Protein 5I41 (pdb70)

Solvent-accessible surface area: 4548 Å² total; per-residue (Å²): 130,116,40,51,19,105,94,0,6,82,101,7,66,39,51,35,152,32,0,38,131,20,10,134,96,34,132,34,95,33,90,146,44,153,140,39,94,65,6,2,41,83,115,20,16,132,17,2,98,31,0,76,139,33,67,88,139,68,44,41,56,139,98,26,143,44,131

Radius of gyration: 11.52 Å; Cα contacts (8 Å, |Δi|>4): 67; chains: 1; bounding box: 24×30×25 Å

Foldseek 3Di:
DFDALCRLCVVLVHDSVVVVVLCVLVVNDWDADPVRGTGDHPLSSVQVNQQVVCVVVVHDSVRGDGD

Secondary structure (DSSP, 8-state):
--EEHHHHHHHHTS-HHHHHHHHHHTT---EE-TTS-EEE-HHHHHHHHHHHHHHHTT--GGG----

B-factor: mean 18.8, std 8.43, range [7.13, 52.97]

Structure (mmCIF, N/CA/C/O backbone):
data_5I41
#
_entry.id   5I41
#
_cell.length_a   33.780
_cell.length_b   34.536
_cell.length_c   42.659
_cell.angle_alpha   90.000
_cell.angle_beta   90.000
_cell.angle_gamma   90.000
#
_symmetry.space_group_name_H-M   'P 21 21 21'
#
loop_
_entity.id
_entity.type
_entity.pdbx_description
1 polymer 'Chromosome-anchoring protein RacA'
2 water water
#
loop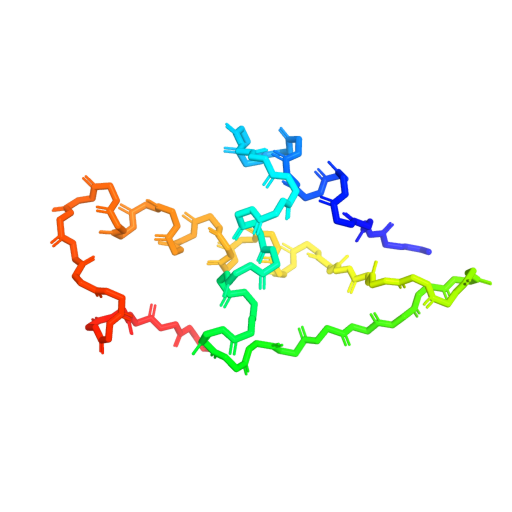_
_atom_site.group_PDB
_atom_site.id
_atom_site.type_symbol
_atom_site.label_atom_id
_atom_site.label_alt_id
_atom_site.label_comp_id
_atom_site.label_asym_id
_atom_site.label_entity_id
_atom_site.label_seq_id
_atom_site.pdbx_PDB_ins_code
_atom_site.Cartn_x
_atom_site.Cartn_y
_atom_site.Cartn_z
_atom_site.occupancy
_atom_site.B_iso_or_equiv
_atom_site.auth_seq_id
_atom_site.auth_comp_id
_atom_site.auth_asym_id
_atom_site.auth_atom_id
_atom_site.pdbx_PDB_model_num
ATOM 1 N N . SER A 1 2 ? -9.983 21.473 -11.648 1.00 36.08 -1 SER B N 1
ATOM 2 C CA . SER A 1 2 ? -9.073 22.071 -10.679 1.00 34.21 -1 SER B CA 1
ATOM 3 C C . SER A 1 2 ? -8.205 21.009 -10.013 1.00 29.86 -1 SER B C 1
ATOM 4 O O . SER A 1 2 ? -7.356 21.324 -9.179 1.00 26.30 -1 SER B O 1
ATOM 7 N N . HIS A 1 3 ? -8.422 19.750 -10.382 1.00 27.16 0 HIS B N 1
ATOM 8 C CA . HIS A 1 3 ? -7.688 18.646 -9.775 1.00 24.10 0 HIS B CA 1
ATOM 9 C C . HIS A 1 3 ? -7.114 17.681 -10.818 1.00 21.05 0 HIS B C 1
ATOM 10 O O . HIS A 1 3 ? -6.855 18.070 -11.956 1.00 25.08 0 HIS B O 1
ATOM 17 N N . MET A 1 4 ? -6.917 16.425 -10.427 1.00 15.31 1 MET B N 1
ATOM 18 C CA . MET A 1 4 ? -6.227 15.456 -11.278 1.00 15.01 1 MET B CA 1
ATOM 19 C C . MET A 1 4 ? -7.121 14.271 -11.645 1.00 16.56 1 MET B C 1
ATOM 20 O O . MET A 1 4 ? -7.748 13.670 -10.772 1.00 18.30 1 MET B O 1
ATOM 25 N N . ASN A 1 5 ? -7.176 13.924 -12.930 1.00 11.88 2 ASN B N 1
ATOM 26 C CA . ASN A 1 5 ? -7.980 12.772 -13.346 1.00 12.25 2 ASN B CA 1
ATOM 27 C C . ASN A 1 5 ? -7.213 11.455 -13.212 1.00 12.72 2 ASN B C 1
ATOM 28 O O . ASN A 1 5 ? -6.069 11.444 -12.755 1.00 10.45 2 ASN B O 1
ATOM 33 N N . THR A 1 6 ? -7.844 10.349 -13.594 1.00 9.08 3 THR B N 1
ATOM 34 C CA . THR A 1 6 ? -7.245 9.034 -13.393 1.00 9.63 3 THR B CA 1
ATOM 35 C C . THR A 1 6 ? -5.905 8.870 -14.114 1.00 9.82 3 THR B C 1
ATOM 36 O O . THR A 1 6 ? -4.983 8.272 -13.571 1.00 8.02 3 THR B O 1
ATOM 40 N N . ASN A 1 7 ? -5.795 9.401 -15.330 1.00 9.06 4 ASN B N 1
ATOM 41 C CA . ASN A 1 7 ? -4.531 9.344 -16.066 1.00 11.57 4 ASN B CA 1
ATOM 42 C C . ASN A 1 7 ? -3.403 10.096 -15.352 1.00 10.52 4 ASN B C 1
ATOM 43 O O . ASN A 1 7 ? -2.265 9.634 -15.318 1.00 8.59 4 ASN B O 1
ATOM 48 N N . MET A 1 8 ? -3.723 11.257 -14.788 1.00 7.13 5 MET B N 1
ATOM 49 C CA . MET A 1 8 ? -2.740 12.037 -14.038 1.00 10.86 5 MET B CA 1
ATOM 50 C C . MET A 1 8 ? -2.257 11.290 -12.797 1.00 11.37 5 MET B C 1
ATOM 51 O O . MET A 1 8 ? -1.057 11.222 -12.530 1.00 12.75 5 MET B O 1
ATOM 56 N N . VAL A 1 9 ? -3.198 10.740 -12.038 1.00 7.64 6 VAL B N 1
ATOM 57 C CA . VAL A 1 9 ? -2.863 9.964 -10.848 1.00 10.07 6 VAL B CA 1
ATOM 58 C C . VAL A 1 9 ? -1.969 8.779 -11.210 1.00 11.97 6 VAL B C 1
ATOM 59 O O . VAL A 1 9 ? -0.921 8.571 -10.596 1.00 13.04 6 VAL B O 1
ATOM 63 N N . ALA A 1 10 ? -2.380 8.017 -12.221 1.00 12.01 7 ALA B N 1
ATOM 64 C CA . ALA A 1 10 ? -1.608 6.867 -12.679 1.00 11.58 7 ALA B CA 1
ATOM 65 C C . ALA A 1 10 ? -0.193 7.277 -13.070 1.00 14.31 7 ALA B C 1
ATOM 66 O O . ALA A 1 10 ? 0.773 6.577 -12.765 1.00 14.02 7 ALA B O 1
ATOM 68 N N . SER A 1 11 ? -0.077 8.418 -13.742 1.00 13.23 8 SER B N 1
ATOM 69 C CA . SER A 1 11 ? 1.222 8.926 -14.172 1.00 11.89 8 SER B CA 1
ATOM 70 C C . SER A 1 11 ? 2.138 9.190 -12.984 1.00 12.42 8 SER B C 1
ATOM 71 O O . SER A 1 11 ? 3.315 8.821 -12.998 1.00 13.73 8 SER B O 1
ATOM 74 N N . GLU A 1 12 ? 1.598 9.831 -11.955 1.00 11.80 9 GLU B N 1
ATOM 75 C CA . GLU A 1 12 ? 2.386 10.158 -10.771 1.00 15.73 9 GLU B CA 1
ATOM 76 C C . GLU A 1 12 ? 2.733 8.931 -9.926 1.00 14.17 9 GLU B C 1
ATOM 77 O O . GLU A 1 12 ? 3.701 8.956 -9.166 1.00 14.76 9 GLU B O 1
ATOM 83 N N . LEU A 1 13 ? 1.949 7.862 -10.063 1.00 13.68 10 LEU B N 1
ATOM 84 C CA . LEU A 1 13 ? 2.195 6.633 -9.307 1.00 14.45 10 LEU B CA 1
ATOM 85 C C . LEU A 1 13 ? 3.073 5.643 -10.067 1.00 15.06 10 LEU B C 1
ATOM 86 O O . LEU A 1 13 ? 3.687 4.763 -9.467 1.00 21.05 10 LEU B O 1
ATOM 91 N N . GLY A 1 14 ? 3.114 5.772 -11.388 1.00 12.79 11 GLY B N 1
ATOM 92 C CA . GLY A 1 14 ? 3.873 4.847 -12.209 1.00 12.90 11 GLY B CA 1
ATOM 93 C C . GLY A 1 14 ? 3.126 3.555 -12.493 1.00 16.12 11 GLY B C 1
ATOM 94 O O . GLY A 1 14 ? 3.739 2.534 -12.804 1.00 17.80 11 GLY B O 1
ATOM 95 N N . VAL A 1 15 ? 1.801 3.598 -12.382 1.00 13.65 12 VAL B N 1
ATOM 96 C CA . VAL A 1 15 ? 0.954 2.436 -12.663 1.00 12.19 12 VAL B CA 1
ATOM 97 C C . VAL A 1 15 ? -0.039 2.761 -13.775 1.00 15.16 12 VAL B C 1
ATOM 98 O O . VAL A 1 15 ? -0.081 3.890 -14.265 1.00 17.91 12 VAL B O 1
ATOM 102 N N . SER A 1 16 ? -0.843 1.779 -14.174 1.00 16.31 13 SER B N 1
ATOM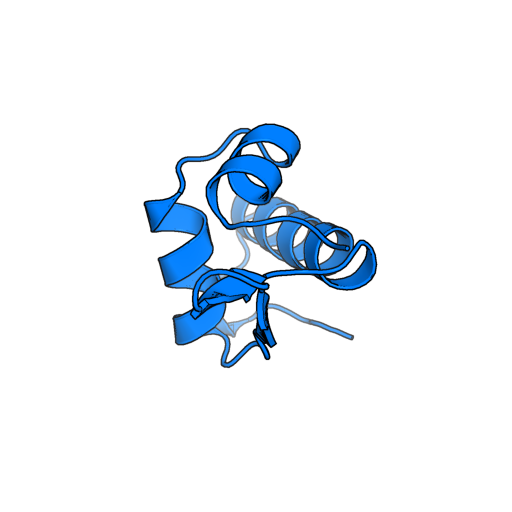 103 C CA . SER A 1 16 ? -1.843 2.010 -15.213 1.00 14.67 13 SER B CA 1
ATOM 104 C C . SER A 1 16 ? -3.120 2.617 -14.626 1.00 14.60 13 SER B C 1
ATOM 105 O O . SER A 1 16 ? -3.359 2.541 -13.420 1.00 13.92 13 SER B O 1
ATOM 108 N N . ALA A 1 17 ? -3.933 3.230 -15.480 1.00 12.11 14 ALA B N 1
ATOM 109 C CA . ALA A 1 17 ? -5.171 3.854 -15.024 1.00 10.14 14 ALA B CA 1
ATOM 110 C C . ALA A 1 17 ? -6.133 2.825 -14.432 1.00 10.25 14 ALA B C 1
ATOM 111 O O . ALA A 1 17 ? -6.809 3.098 -13.442 1.00 10.70 14 ALA B O 1
ATOM 113 N N . LYS A 1 18 ? -6.185 1.638 -15.030 1.00 8.94 15 LYS B N 1
ATOM 114 C CA . LYS A 1 18 ? -7.089 0.599 -14.545 1.00 12.27 15 LYS B CA 1
ATOM 115 C C . LYS A 1 18 ? -6.697 0.109 -13.152 1.00 11.15 15 LYS B C 1
ATOM 116 O O . LYS A 1 18 ? -7.550 -0.328 -12.379 1.00 9.32 15 LYS B O 1
ATOM 122 N N . THR A 1 19 ? -5.408 0.189 -12.834 1.00 9.66 16 THR B N 1
ATOM 123 C CA . THR A 1 19 ? -4.931 -0.165 -11.502 1.00 11.23 16 THR B CA 1
ATOM 124 C C . THR A 1 19 ? -5.461 0.822 -10.465 1.00 10.75 16 THR B C 1
ATOM 125 O O . THR A 1 19 ? -5.959 0.422 -9.412 1.00 11.30 16 THR B O 1
ATOM 129 N N . VAL A 1 20 ? -5.356 2.113 -10.768 1.00 11.53 17 VAL B N 1
ATOM 130 C CA . VAL A 1 20 ? -5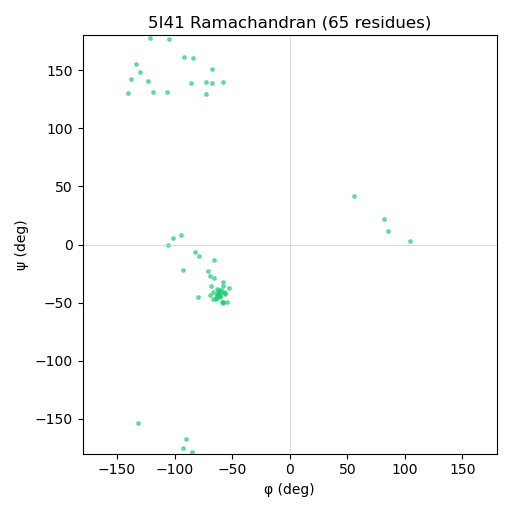.915 3.145 -9.899 1.00 9.59 17 VAL B CA 1
ATOM 131 C C . VAL A 1 20 ? -7.396 2.885 -9.640 1.00 9.41 17 VAL B C 1
ATOM 132 O O . VAL A 1 20 ? -7.844 2.894 -8.494 1.00 9.05 17 VAL B O 1
ATOM 136 N N . GLN A 1 21 ? -8.151 2.637 -10.707 1.00 10.39 18 GLN B N 1
ATOM 137 C CA . GLN A 1 21 ? -9.584 2.384 -10.577 1.00 10.21 18 GLN B CA 1
ATOM 138 C C . GLN A 1 21 ? -9.888 1.149 -9.724 1.00 9.92 18 GLN B C 1
ATOM 139 O O . GLN A 1 21 ? -10.836 1.152 -8.936 1.00 10.43 18 GLN B O 1
ATOM 145 N N . ARG A 1 22 ? -9.085 0.099 -9.874 1.00 7.28 19 ARG B N 1
ATOM 146 C CA . ARG A 1 22 ? -9.263 -1.106 -9.065 1.00 9.75 19 ARG B CA 1
ATOM 147 C C . ARG A 1 22 ? -9.161 -0.786 -7.573 1.00 12.14 19 ARG B C 1
ATOM 148 O O . ARG A 1 22 ? -10.015 -1.187 -6.780 1.00 12.53 19 ARG B O 1
ATOM 156 N N . TRP A 1 23 ? -8.106 -0.069 -7.196 1.00 8.91 20 TRP B N 1
ATOM 157 C CA . TRP A 1 23 ? -7.871 0.272 -5.794 1.00 10.04 20 TRP B CA 1
ATOM 158 C C . TRP A 1 23 ? -8.956 1.180 -5.222 1.00 12.13 20 TRP B C 1
ATOM 159 O O . TRP A 1 23 ? -9.436 0.957 -4.110 1.00 12.07 20 TRP B O 1
ATOM 170 N N . VAL A 1 24 ? -9.321 2.212 -5.977 1.00 8.88 21 VAL B N 1
ATOM 171 C CA . VAL A 1 24 ? -10.330 3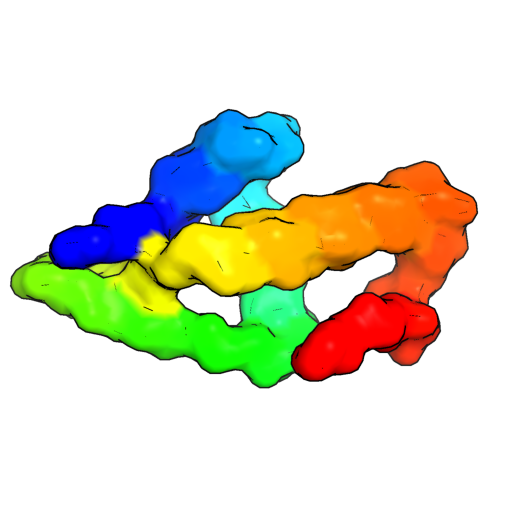.168 -5.528 1.00 9.73 21 VAL B CA 1
ATOM 172 C C . VAL A 1 24 ? -11.639 2.463 -5.173 1.00 11.08 21 VAL B C 1
ATOM 173 O O . VAL A 1 24 ? -12.270 2.773 -4.162 1.00 13.55 21 VAL B O 1
ATOM 177 N N . LYS A 1 25 ? -12.033 1.498 -5.997 1.00 8.02 22 LYS B N 1
ATOM 178 C CA . LYS A 1 25 ? -13.297 0.802 -5.785 1.00 9.97 22 LYS B CA 1
ATOM 179 C C . LYS A 1 25 ? -13.181 -0.278 -4.708 1.00 12.00 22 LYS B C 1
ATOM 180 O O . LYS A 1 25 ? -14.030 -0.367 -3.821 1.00 15.57 22 LYS B O 1
ATOM 186 N N . GLN A 1 26 ? -12.118 -1.074 -4.777 1.00 10.67 23 GLN B N 1
ATOM 187 C CA . GLN A 1 26 ? -11.862 -2.114 -3.779 1.00 15.35 23 GLN B CA 1
ATOM 188 C C . GLN A 1 26 ? -11.790 -1.563 -2.359 1.00 13.91 23 GLN B C 1
ATOM 189 O O . GLN A 1 26 ? -12.312 -2.168 -1.419 1.00 15.77 23 GLN B O 1
ATOM 195 N N . LEU A 1 27 ? -11.124 -0.423 -2.208 1.00 11.13 24 LEU B N 1
ATOM 196 C CA . LEU A 1 27 ? -10.882 0.161 -0.893 1.00 8.93 24 LEU B CA 1
ATOM 197 C C . LEU A 1 27 ? -11.937 1.195 -0.505 1.00 12.06 24 LEU B C 1
ATOM 198 O O . LEU A 1 27 ? -11.797 1.883 0.508 1.00 13.84 24 LEU B O 1
ATOM 203 N N . ASN A 1 28 ? -12.989 1.303 -1.310 1.00 11.00 25 ASN B N 1
ATOM 204 C CA . ASN A 1 28 ? -14.083 2.225 -1.019 1.00 13.10 25 ASN B CA 1
ATOM 205 C C . ASN A 1 28 ? -13.605 3.666 -0.834 1.00 17.72 25 ASN B C 1
ATOM 206 O O . ASN A 1 28 ? -14.071 4.371 0.062 1.00 17.18 25 ASN B O 1
ATOM 211 N N . LEU A 1 29 ? -12.674 4.102 -1.675 1.00 15.41 26 LEU B N 1
ATOM 212 C CA . LEU A 1 29 ? -12.117 5.443 -1.554 1.00 15.77 26 LEU B CA 1
ATOM 213 C C . LEU A 1 29 ? -12.985 6.462 -2.283 1.00 15.03 26 LEU B C 1
ATOM 214 O O . LEU A 1 29 ? -13.478 6.190 -3.376 1.00 15.22 26 LEU B O 1
ATOM 219 N N . PRO A 1 30 ? -13.174 7.644 -1.676 1.00 15.51 27 PRO B N 1
ATOM 220 C CA . PRO A 1 30 ? -14.002 8.691 -2.282 1.00 17.36 27 PRO B CA 1
ATOM 221 C C . PRO A 1 30 ? -13.364 9.259 -3.547 1.00 17.81 27 PRO B C 1
ATOM 222 O O . PRO A 1 30 ? -12.153 9.469 -3.591 1.00 18.71 27 PRO B O 1
ATOM 226 N N . ALA A 1 31 ? -14.178 9.493 -4.569 1.00 21.90 28 ALA B N 1
ATOM 227 C CA . ALA A 1 31 ? -13.702 10.082 -5.813 1.00 21.10 28 ALA B CA 1
ATOM 228 C C . ALA A 1 31 ? -14.733 11.067 -6.343 1.00 24.31 28 ALA B C 1
ATOM 229 O O . ALA A 1 31 ? -15.917 10.744 -6.447 1.00 26.65 28 ALA B O 1
ATOM 231 N N . GLU A 1 32 ? -14.280 12.270 -6.679 1.00 20.02 29 GLU B N 1
ATOM 232 C CA . GLU A 1 32 ? -15.179 13.307 -7.169 1.00 20.31 29 GLU B CA 1
ATOM 233 C C . GLU A 1 32 ? -15.245 13.285 -8.688 1.00 17.06 29 GLU B C 1
ATOM 234 O O . GLU A 1 32 ? -14.669 12.408 -9.329 1.00 18.66 29 GLU B O 1
ATOM 240 N N . ARG A 1 33 ? -15.958 14.248 -9.261 1.00 17.46 30 ARG B N 1
ATOM 241 C CA . ARG A 1 33 ? -16.036 14.372 -10.711 1.00 17.77 30 ARG B CA 1
ATOM 242 C C . ARG A 1 33 ? -15.569 15.757 -11.136 1.00 18.45 30 ARG B C 1
ATOM 243 O O . ARG A 1 33 ? -15.864 16.750 -10.468 1.00 19.46 30 ARG B O 1
ATOM 251 N N . ASN A 1 34 ? -14.833 15.823 -12.239 1.00 17.10 31 ASN B N 1
ATOM 252 C CA . ASN A 1 34 ? -14.329 17.098 -12.735 1.00 19.42 31 ASN B CA 1
ATOM 253 C C . ASN A 1 34 ? -15.299 17.768 -13.699 1.00 19.77 31 ASN B C 1
ATOM 254 O O . ASN A 1 34 ? -16.454 17.358 -13.817 1.00 19.50 31 ASN B O 1
ATOM 259 N N . GLU A 1 35 ? -14.817 18.796 -14.387 1.00 19.86 32 GLU B N 1
ATOM 260 C CA . GLU A 1 35 ? -15.666 19.617 -15.244 1.00 22.09 32 GLU B CA 1
ATOM 261 C C . GLU A 1 35 ? -16.226 18.868 -16.456 1.00 19.03 32 GLU B C 1
ATOM 262 O O . GLU A 1 35 ? -17.137 19.361 -17.123 1.00 18.19 32 GLU B O 1
ATOM 268 N N . LEU A 1 36 ? -15.679 17.687 -16.738 1.00 15.81 33 LEU B N 1
ATOM 269 C CA . LEU A 1 36 ? -16.159 16.859 -17.844 1.00 17.86 33 LEU B CA 1
ATOM 270 C C . LEU A 1 36 ? -16.965 15.660 -17.354 1.00 17.45 33 LEU B C 1
ATOM 271 O O . LEU A 1 36 ? -17.438 14.854 -18.155 1.00 15.75 33 LEU B O 1
ATOM 276 N N . GLY A 1 37 ? -17.108 15.538 -16.039 1.00 16.63 34 GLY B N 1
ATOM 277 C CA . GLY A 1 37 ? -17.847 14.430 -15.461 1.00 15.08 34 GLY B CA 1
ATOM 278 C C . GLY A 1 37 ? -17.007 13.180 -15.275 1.00 15.40 34 GLY B C 1
ATOM 279 O O . GLY A 1 37 ? -17.539 12.104 -15.003 1.00 18.74 34 GLY B O 1
ATOM 280 N N . HIS A 1 38 ? -15.692 13.321 -15.420 1.00 12.77 35 HIS B N 1
ATOM 281 C CA . HIS A 1 38 ? -14.769 12.203 -15.226 1.00 10.64 35 HIS B CA 1
ATOM 282 C C . HIS A 1 38 ? -14.283 12.160 -13.784 1.00 11.25 35 HIS B C 1
ATOM 283 O O . HIS A 1 38 ? -14.369 13.153 -13.067 1.00 15.11 35 HIS B O 1
ATOM 290 N N . TYR A 1 39 ? -13.763 11.012 -13.360 1.00 11.38 36 TYR B N 1
ATOM 291 C CA . TYR A 1 39 ? -13.229 10.887 -12.007 1.00 13.87 36 TYR B CA 1
ATOM 292 C C . TYR A 1 39 ? -12.112 11.898 -11.749 1.00 13.99 36 TYR B C 1
ATOM 293 O O . TYR A 1 39 ? -11.289 12.169 -12.624 1.00 12.98 36 TYR B O 1
ATOM 302 N N . SER A 1 40 ? -12.105 12.466 -10.545 1.00 15.40 37 SER B N 1
ATOM 303 C CA . SER A 1 40 ? -11.137 13.495 -10.182 1.00 17.79 37 SER B CA 1
ATOM 304 C C . SER A 1 40 ? -10.605 13.280 -8.766 1.00 17.11 37 SER B C 1
ATOM 305 O O . SER A 1 40 ? -11.345 12.879 -7.864 1.00 15.72 37 SER B O 1
ATOM 308 N N . PHE A 1 41 ? -9.318 13.556 -8.579 1.00 14.75 38 PHE B N 1
ATOM 309 C CA . PHE A 1 41 ? -8.650 13.304 -7.308 1.00 13.62 38 PHE B CA 1
ATOM 310 C C . PHE A 1 41 ? -7.817 14.510 -6.886 1.00 13.88 38 PHE B C 1
ATOM 311 O O . PHE A 1 41 ? -7.398 15.310 -7.724 1.00 15.28 38 PHE B O 1
ATOM 319 N N . THR A 1 42 ? -7.579 14.634 -5.585 1.00 14.49 39 THR B N 1
ATOM 320 C CA . THR A 1 42 ? -6.800 15.744 -5.049 1.00 15.46 39 THR B CA 1
ATOM 321 C C . THR A 1 42 ? -5.405 15.272 -4.657 1.00 16.18 39 THR B C 1
ATOM 322 O O . THR A 1 42 ? -5.096 14.085 -4.748 1.00 14.24 39 THR B O 1
ATOM 326 N N . ALA A 1 43 ? -4.569 16.204 -4.210 1.00 18.40 40 ALA B N 1
ATOM 327 C CA . ALA A 1 43 ? -3.225 15.868 -3.753 1.00 16.24 40 ALA B CA 1
ATOM 328 C C . ALA A 1 43 ? -3.280 14.853 -2.617 1.00 15.62 40 ALA B C 1
ATOM 329 O O . ALA A 1 43 ? -2.420 13.974 -2.514 1.00 14.97 40 ALA B O 1
ATOM 331 N N . GLU A 1 44 ? -4.293 14.976 -1.767 1.00 14.89 41 GLU B N 1
ATOM 332 C CA . GLU A 1 44 ? -4.469 14.043 -0.662 1.00 19.48 41 GLU B CA 1
ATOM 333 C C . GLU A 1 44 ? -4.697 12.629 -1.186 1.00 16.32 41 GLU B C 1
ATOM 334 O O . GLU A 1 44 ? -4.142 11.664 -0.659 1.00 13.44 41 GLU B O 1
ATOM 340 N N . ASP A 1 45 ? -5.520 12.515 -2.224 1.00 15.03 42 ASP B N 1
ATOM 341 C CA . ASP A 1 45 ? -5.812 11.223 -2.841 1.00 14.05 42 ASP B CA 1
ATOM 342 C C . ASP A 1 45 ? -4.553 10.577 -3.404 1.00 15.02 42 ASP B C 1
ATOM 343 O O . ASP A 1 45 ? -4.359 9.367 -3.285 1.00 14.26 42 ASP B O 1
ATOM 348 N N . VAL A 1 46 ? -3.702 11.387 -4.026 1.00 14.79 43 VAL B N 1
ATOM 349 C CA . VAL A 1 46 ? -2.457 10.880 -4.589 1.00 14.65 43 VAL B CA 1
ATOM 350 C C . VAL A 1 46 ? -1.582 10.283 -3.493 1.00 11.79 43 VAL B C 1
ATOM 351 O O . VAL A 1 46 ? -1.000 9.214 -3.669 1.00 9.43 43 VAL B O 1
ATOM 355 N N . LYS A 1 47 ? -1.498 10.977 -2.360 1.00 10.50 44 LYS B N 1
ATOM 356 C CA . LYS A 1 47 ? -0.707 10.505 -1.231 1.00 13.31 44 LYS B CA 1
ATOM 357 C C . LYS A 1 47 ? -1.257 9.184 -0.693 1.00 12.83 44 LYS B C 1
ATOM 358 O O . LYS A 1 47 ? -0.501 8.261 -0.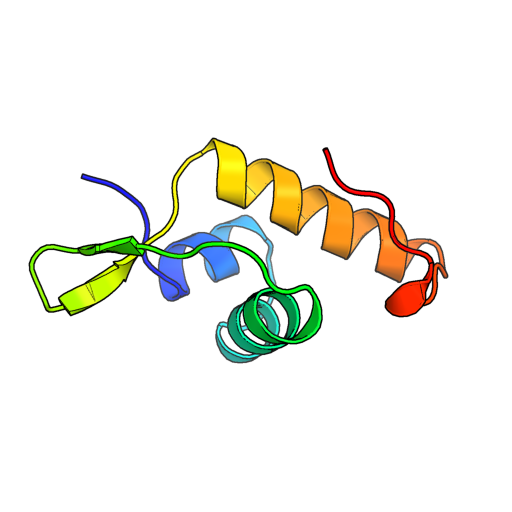390 1.00 13.72 44 LYS B O 1
ATOM 364 N N . VAL A 1 48 ? -2.579 9.102 -0.579 1.00 9.28 45 VAL B N 1
ATOM 365 C CA . VAL A 1 48 ? -3.232 7.889 -0.095 1.00 10.97 45 VAL B CA 1
ATOM 366 C C . VAL A 1 48 ? -2.974 6.715 -1.037 1.00 9.60 45 VAL B C 1
ATOM 367 O O . VAL A 1 48 ? -2.637 5.616 -0.596 1.00 10.10 45 VAL B O 1
ATOM 371 N N . LEU A 1 49 ? -3.108 6.954 -2.337 1.00 7.93 46 LEU B N 1
ATOM 372 C CA . LEU A 1 49 ? -2.890 5.897 -3.319 1.00 9.80 46 LEU B CA 1
ATOM 373 C C . LEU A 1 49 ? -1.419 5.492 -3.415 1.00 11.55 46 LEU B C 1
ATOM 374 O O . LEU A 1 49 ? -1.109 4.355 -3.768 1.00 13.01 46 LEU B O 1
ATOM 379 N N . LYS A 1 50 ? -0.517 6.418 -3.096 1.00 12.44 47 LYS B N 1
ATOM 380 C CA . LYS A 1 50 ? 0.902 6.082 -3.015 1.00 11.72 47 LYS B CA 1
ATOM 381 C C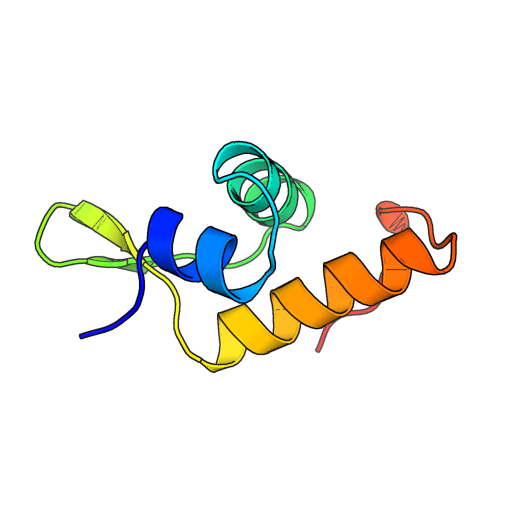 . LYS A 1 50 ? 1.156 5.159 -1.832 1.00 11.30 47 LYS B C 1
ATOM 382 O O . LYS A 1 50 ? 2.001 4.263 -1.901 1.00 12.22 47 LYS B O 1
ATOM 388 N N . SER A 1 51 ? 0.423 5.383 -0.744 1.00 10.28 48 SER B N 1
ATOM 389 C CA . SER A 1 51 ? 0.535 4.533 0.435 1.00 11.38 48 SER B CA 1
ATOM 390 C C . SER A 1 51 ? 0.029 3.129 0.125 1.00 11.39 48 SER B C 1
ATOM 391 O O . SER A 1 51 ? 0.620 2.141 0.556 1.00 10.59 48 SER B O 1
ATOM 394 N N . VAL A 1 52 ? -1.066 3.043 -0.624 1.00 10.02 49 VAL B N 1
ATOM 395 C CA . VAL A 1 52 ? -1.576 1.747 -1.059 1.00 11.01 49 VAL B CA 1
ATOM 396 C C . VAL A 1 52 ? -0.510 1.001 -1.861 1.00 10.19 49 VAL B C 1
ATOM 397 O O . VAL A 1 52 ? -0.207 -0.156 -1.574 1.00 9.33 49 VAL B O 1
ATOM 401 N N . LYS A 1 53 ? 0.066 1.672 -2.854 1.00 10.48 50 LYS B N 1
ATOM 402 C CA . LYS A 1 53 ? 1.105 1.062 -3.676 1.00 11.62 50 LYS B CA 1
ATOM 403 C C . LYS A 1 53 ? 2.298 0.632 -2.830 1.00 12.71 50 LYS B C 1
ATOM 404 O O . LYS A 1 53 ? 2.858 -0.442 -3.036 1.00 11.75 50 LYS B O 1
ATOM 410 N N . LYS A 1 54 ? 2.686 1.472 -1.875 1.00 10.98 51 LYS B N 1
ATOM 411 C CA . LYS A 1 54 ? 3.824 1.148 -1.025 1.00 13.47 51 LYS B CA 1
ATOM 412 C C . LYS A 1 54 ? 3.553 -0.100 -0.191 1.00 11.72 51 LYS B C 1
ATOM 413 O O . LYS A 1 54 ? 4.423 -0.958 -0.046 1.00 12.25 51 LYS B O 1
ATOM 419 N N . GLN A 1 55 ? 2.342 -0.195 0.351 1.00 10.45 52 GLN B N 1
ATOM 420 C CA . GLN A 1 55 ? 1.975 -1.308 1.223 1.00 11.00 52 GLN B CA 1
ATOM 421 C C . GLN A 1 55 ? 1.871 -2.634 0.469 1.00 11.43 52 GLN B C 1
ATOM 422 O O . GLN A 1 55 ? 2.343 -3.664 0.946 1.00 13.88 52 GLN B O 1
ATOM 428 N N . ILE A 1 56 ? 1.257 -2.610 -0.710 1.00 11.21 53 ILE B N 1
ATOM 429 C CA . ILE A 1 56 ? 1.201 -3.806 -1.547 1.00 10.17 53 ILE B CA 1
ATOM 430 C C . ILE A 1 56 ? 2.613 -4.258 -1.912 1.00 10.58 53 ILE B C 1
ATOM 431 O O . ILE A 1 56 ? 2.938 -5.445 -1.826 1.00 10.70 53 ILE B O 1
ATOM 436 N N . SER A 1 57 ? 3.455 -3.301 -2.292 1.00 10.63 54 SER B N 1
ATOM 437 C CA . SER A 1 57 ? 4.839 -3.592 -2.652 1.00 12.17 54 SER B CA 1
ATOM 438 C C . SER A 1 57 ? 5.587 -4.278 -1.511 1.00 11.57 54 SER B C 1
ATOM 439 O O . SER A 1 57 ? 6.482 -5.095 -1.746 1.00 11.61 54 SER B O 1
ATOM 442 N N . GLU A 1 58 ? 5.215 -3.942 -0.278 1.00 11.76 55 GLU B N 1
ATOM 443 C CA . GLU A 1 58 ? 5.861 -4.503 0.907 1.00 14.80 55 GLU B CA 1
ATOM 444 C C . GLU A 1 58 ? 5.319 -5.880 1.275 1.00 17.20 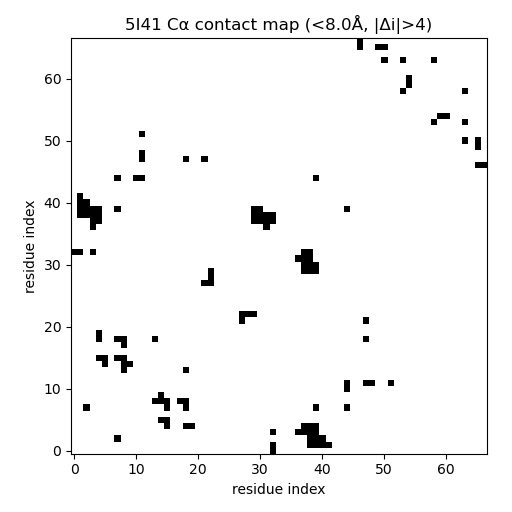55 GLU B C 1
ATOM 445 O O . GLU A 1 58 ? 5.828 -6.534 2.184 1.00 23.12 55 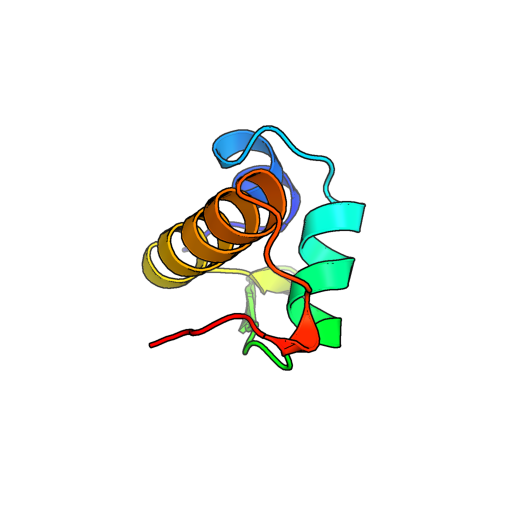GLU B O 1
ATOM 451 N N . GLY A 1 59 ? 4.281 -6.315 0.571 1.00 14.27 56 GLY B N 1
ATOM 452 C CA . GLY A 1 59 ? 3.716 -7.631 0.794 1.00 15.87 56 GLY B CA 1
ATOM 453 C C . GLY A 1 59 ? 2.400 -7.623 1.548 1.00 17.75 56 GLY B C 1
ATOM 454 O O . GLY A 1 59 ? 1.851 -8.679 1.845 1.00 20.26 56 GLY B O 1
ATOM 455 N N . THR A 1 60 ? 1.889 -6.434 1.857 1.00 15.86 57 THR B N 1
ATOM 456 C CA . THR A 1 60 ? 0.620 -6.318 2.572 1.00 17.16 57 THR B CA 1
ATOM 457 C C . THR A 1 60 ? -0.558 -6.670 1.668 1.00 15.90 57 THR B C 1
ATOM 458 O O . THR A 1 60 ? -0.674 -6.153 0.556 1.00 14.69 57 THR B O 1
ATOM 462 N N . ALA A 1 61 ? -1.428 -7.555 2.149 1.00 15.89 58 ALA B N 1
ATOM 463 C CA . ALA A 1 61 ? -2.626 -7.926 1.406 1.00 14.81 58 ALA B CA 1
ATOM 464 C C . ALA A 1 61 ? -3.574 -6.736 1.334 1.00 15.01 58 ALA B C 1
ATOM 465 O O . ALA A 1 61 ? -3.593 -5.896 2.232 1.00 12.18 58 ALA B O 1
ATOM 467 N N . ILE A 1 62 ? -4.365 -6.669 0.268 1.00 14.93 59 ILE B N 1
ATOM 468 C CA . ILE A 1 62 ? -5.273 -5.542 0.073 1.00 17.05 59 ILE B CA 1
ATOM 469 C C . ILE A 1 62 ? -6.170 -5.300 1.295 1.00 15.72 59 ILE B C 1
ATOM 470 O O . ILE A 1 62 ? -6.434 -4.152 1.660 1.00 15.75 59 ILE B O 1
ATOM 475 N N . GLN A 1 63 ? -6.612 -6.378 1.939 1.00 16.33 60 GLN B N 1
ATOM 476 C CA . GLN A 1 63 ? -7.529 -6.267 3.073 1.00 16.58 60 GLN B CA 1
ATOM 477 C C . GLN A 1 63 ? -6.830 -5.886 4.379 1.00 15.65 60 GLN B C 1
ATOM 478 O O . GLN A 1 63 ? -7.488 -5.570 5.371 1.00 12.62 60 GLN B O 1
ATOM 484 N N . ASP A 1 64 ? -5.500 -5.912 4.378 1.00 10.03 61 ASP B N 1
ATOM 485 C CA . ASP A 1 64 ? -4.734 -5.589 5.580 1.00 8.86 61 ASP B CA 1
ATOM 486 C C . ASP A 1 64 ? -4.173 -4.173 5.537 1.00 13.30 61 ASP B C 1
ATOM 487 O O . ASP A 1 64 ? -3.424 -3.764 6.423 1.00 14.76 61 ASP B O 1
ATOM 492 N N . ILE A 1 65 ? -4.544 -3.431 4.502 1.00 14.54 62 ILE B N 1
ATOM 493 C CA . ILE A 1 65 ? -4.022 -2.087 4.295 1.00 18.55 62 ILE B CA 1
ATOM 494 C C . ILE A 1 65 ? -4.598 -1.079 5.289 1.00 19.54 62 ILE B C 1
ATOM 495 O O . ILE A 1 65 ? -5.782 -1.125 5.624 1.00 21.25 62 ILE B O 1
ATOM 500 N N . HIS A 1 66 ? -3.744 -0.184 5.772 1.00 18.85 63 HIS B N 1
ATOM 501 C CA . HIS A 1 66 ? -4.181 0.882 6.664 1.00 19.44 63 HIS B CA 1
ATOM 502 C C . HIS A 1 66 ? -4.189 2.217 5.928 1.00 16.27 63 HIS B C 1
ATOM 503 O O . HIS A 1 66 ? -3.219 2.576 5.258 1.00 15.56 63 HIS B O 1
ATOM 510 N N . LEU A 1 67 ? -5.295 2.943 6.048 1.00 14.63 64 LEU B N 1
ATOM 511 C CA . LEU A 1 67 ? -5.433 4.243 5.406 1.00 17.37 64 LEU B CA 1
ATOM 512 C C . LEU A 1 67 ? -5.915 5.279 6.414 1.00 17.44 64 LEU B C 1
ATOM 513 O O . LEU A 1 67 ? -6.640 4.943 7.350 1.00 15.01 64 LEU B O 1
ATOM 518 N N . PRO A 1 68 ? -5.504 6.543 6.232 1.00 21.91 65 PRO B N 1
ATOM 519 C CA . PRO A 1 68 ? -5.942 7.640 7.102 1.00 23.49 65 PRO B CA 1
ATOM 520 C C . PRO A 1 68 ? -7.452 7.848 7.027 1.00 21.71 65 PRO B C 1
ATOM 521 O O . PRO A 1 68 ? -8.100 7.473 6.049 1.00 19.71 65 PRO B O 1
#

Nearest PDB structures (foldseek):
  5i41-assembly1_B  TM=1.015E+00  e=1.833E-12  Bacillus subtilis subsp. subtilis str. 168
  5i44-assembly4_G-2  TM=9.344E-01  e=7.811E-11  Bacillus subtilis subsp. subtilis str. 168
  5i44-assembly4_E  TM=9.361E-01  e=8.362E-11  Bacillus subtilis subsp. subtilis str. 168
  5i44-assembly4_I-2  TM=9.325E-01  e=1.545E-10  Bacillus subtilis subsp. subtilis str. 168
  5i44-assembly1_D  TM=9.120E-01  e=2.667E-10  Bacillus subtilis subsp. subtilis str. 168

Sequence (67 aa):
SHMNTNMVASELGVSAKTVQRWVKQLNLPAERNELGHYSFTAEDVKVLKSVKKQISEGTAIQDIHLP